Protein AF-Q12HR9-F1 (afdb_monomer)

Secondary structure (DSSP, 8-state):
--HHHHHHHHHHHHH-S---TT-BGGGS---HHHHHHHHHHHHHHSSB---HHHHHH--BHHHHHHHGGGGB--------

Nearest PDB structures (foldseek):
  2jgp-assembly1_A  TM=8.858E-01  e=1.835E-03  Brevibacillus brevis
  7kvw-assembly2_B  TM=9.178E-01  e=8.562E-03  Thermobifida fusca YX
  7b2b-assembly1_A  TM=8.732E-01  e=1.165E-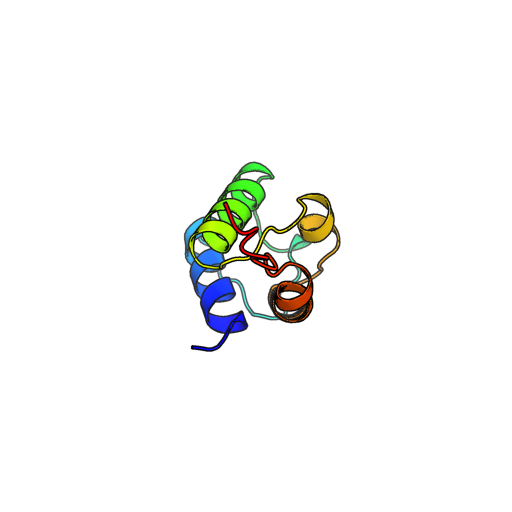02  Xenorhabdus cabanillasii JM26
  2mf4-assembly1_A  TM=8.938E-01  e=3.531E-02  Streptomyces virginiae
  2xz1-assembly1_D  TM=8.281E-01  e=2.157E-02  Spinacia oleracea

Sequence (80 aa):
MDMTSVLLETAQQVFQYPVEADTPFISIPGSSLQLMHFKAQIEAKTACSIPLEQLYQVSSIRQLAALLPQFALNVTFGDI

Mean predicted aligned error: 6.05 Å

Foldseek 3Di:
DQLLVVLQVLLCVLLVDNADQQQFPVPRPDDLVSLVVSQVVSVVVAQFHDPSVVSVVDGGSNSCSVCRVVRRPPPPPPDD

Radius of gyration: 13.01 Å; Cα contacts (8 Å, |Δi|>4): 78; chains: 1; bounding box: 32×20×42 Å

Solvent-accessible surface area (backbone atoms only — not comparable to full-atom values): 4797 Å² total; per-residue (Å²): 133,61,62,47,59,56,50,40,53,49,43,34,70,56,52,73,44,98,64,52,54,78,43,44,54,89,75,52,76,71,54,74,66,41,54,52,51,38,49,52,51,48,40,72,78,34,76,30,62,78,57,73,69,54,66,72,68,39,53,22,51,46,54,45,46,70,50,43,74,80,31,44,60,78,78,71,78,74,88,126

Structure (mmCIF, N/CA/C/O backbone):
data_AF-Q12HR9-F1
#
_entry.id   AF-Q12HR9-F1
#
loop_
_atom_site.group_PDB
_atom_site.id
_atom_site.type_symbol
_atom_site.label_atom_id
_atom_site.label_alt_id
_atom_site.label_comp_id
_atom_site.label_asym_id
_atom_site.label_entity_id
_atom_site.label_seq_id
_atom_site.pdbx_PDB_ins_code
_atom_site.Cartn_x
_atom_site.Cartn_y
_atom_site.Cartn_z
_atom_site.occupancy
_atom_site.B_iso_or_equiv
_atom_site.auth_seq_id
_atom_site.auth_comp_id
_atom_site.auth_asym_id
_atom_site.auth_atom_id
_atom_site.pdbx_PDB_model_num
ATOM 1 N N . MET A 1 1 ? -17.313 3.353 -7.141 1.00 60.22 1 MET A N 1
ATOM 2 C CA . MET A 1 1 ? -15.951 3.550 -7.676 1.00 60.22 1 MET A CA 1
ATOM 3 C C . MET A 1 1 ? -15.214 2.237 -7.476 1.00 60.22 1 MET A C 1
ATOM 5 O O . MET A 1 1 ? -15.348 1.664 -6.403 1.00 60.22 1 MET A O 1
ATOM 9 N N . ASP A 1 2 ? -14.572 1.707 -8.511 1.00 84.69 2 ASP A N 1
ATOM 10 C CA . ASP A 1 2 ? -13.875 0.417 -8.444 1.00 84.69 2 ASP A CA 1
ATOM 11 C C . ASP A 1 2 ? -12.545 0.558 -7.675 1.00 84.69 2 ASP A C 1
ATOM 13 O O . ASP A 1 2 ? -11.816 1.533 -7.868 1.00 84.69 2 ASP A O 1
ATOM 17 N N . MET A 1 3 ? -12.246 -0.383 -6.772 1.00 85.19 3 MET A N 1
ATOM 18 C CA . MET A 1 3 ? -11.087 -0.290 -5.870 1.00 85.19 3 MET A CA 1
ATOM 19 C C . MET A 1 3 ? -9.768 -0.328 -6.647 1.00 85.19 3 MET A C 1
ATOM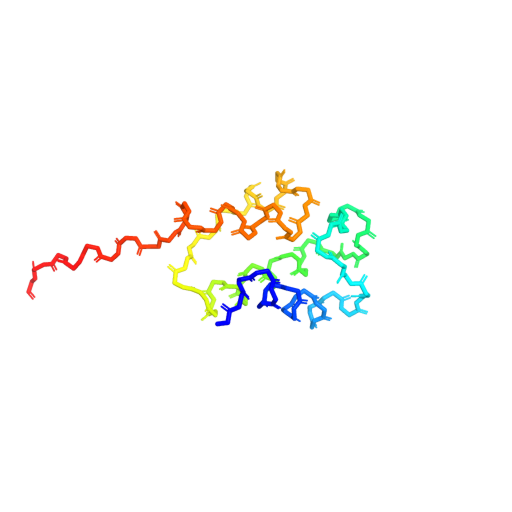 21 O O . MET A 1 3 ? -8.848 0.429 -6.346 1.00 85.19 3 MET A O 1
ATOM 25 N N . THR A 1 4 ? -9.684 -1.156 -7.691 1.00 90.31 4 THR A N 1
ATOM 26 C CA . THR A 1 4 ? -8.501 -1.232 -8.556 1.00 90.31 4 THR A CA 1
ATOM 27 C C . THR A 1 4 ? -8.231 0.112 -9.229 1.00 90.31 4 THR A C 1
ATOM 29 O O . THR A 1 4 ? -7.082 0.541 -9.295 1.00 90.31 4 THR A O 1
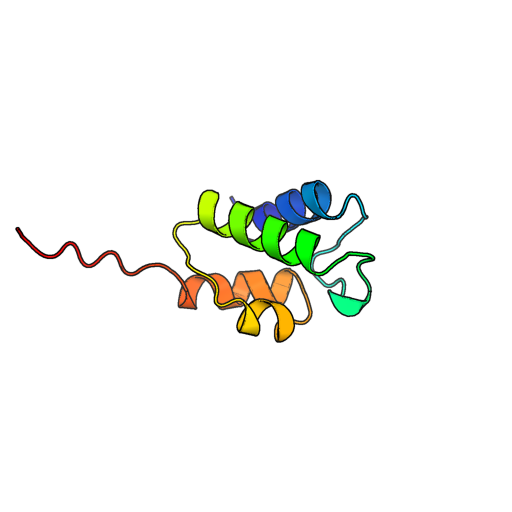ATOM 32 N N . SER A 1 5 ? -9.280 0.823 -9.642 1.00 89.81 5 SER A N 1
ATOM 33 C CA . SER A 1 5 ? -9.168 2.157 -10.243 1.00 89.81 5 SER A CA 1
ATOM 34 C C . SER A 1 5 ? -8.613 3.203 -9.265 1.00 89.81 5 SER A C 1
ATOM 36 O O . SER A 1 5 ? -7.739 3.985 -9.636 1.00 89.81 5 SER A O 1
ATOM 38 N N . VAL A 1 6 ? -9.053 3.187 -7.999 1.00 88.94 6 VAL A N 1
ATOM 39 C CA . VAL A 1 6 ? -8.533 4.087 -6.945 1.00 88.94 6 VAL A CA 1
ATOM 40 C C . VAL A 1 6 ? -7.048 3.828 -6.678 1.00 88.94 6 VAL A C 1
ATOM 42 O O . VAL A 1 6 ? -6.254 4.765 -6.547 1.00 88.94 6 VAL A O 1
ATOM 45 N N . LEU A 1 7 ? -6.656 2.555 -6.618 1.00 89.81 7 LEU A N 1
ATOM 46 C CA . LEU A 1 7 ? -5.261 2.170 -6.425 1.00 89.81 7 LEU A CA 1
ATOM 47 C C . LEU A 1 7 ? -4.387 2.555 -7.615 1.00 89.81 7 LEU A C 1
ATOM 49 O O . LEU A 1 7 ? -3.288 3.056 -7.408 1.00 89.81 7 LEU A O 1
ATOM 53 N N . LEU A 1 8 ? -4.871 2.355 -8.843 1.00 91.12 8 LEU A N 1
ATOM 54 C CA . LEU A 1 8 ? -4.146 2.720 -10.059 1.00 91.12 8 LEU A CA 1
ATOM 55 C C . LEU A 1 8 ? -3.9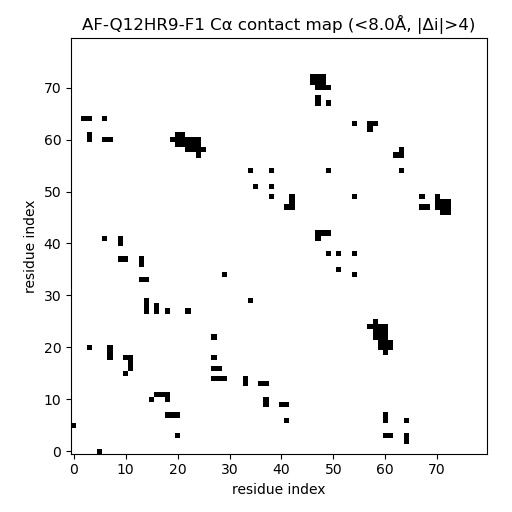12 4.221 -10.157 1.00 91.12 8 LEU A C 1
ATOM 57 O O . LEU A 1 8 ? -2.800 4.652 -10.450 1.00 91.12 8 LEU A O 1
ATOM 61 N N . GLU A 1 9 ? -4.938 5.023 -9.885 1.00 90.56 9 GLU A N 1
ATOM 62 C CA . GLU A 1 9 ? -4.801 6.477 -9.843 1.00 90.56 9 GLU A CA 1
ATOM 63 C C . GLU A 1 9 ? -3.746 6.886 -8.806 1.00 90.56 9 GLU A C 1
ATOM 65 O O . GLU A 1 9 ? -2.823 7.640 -9.111 1.00 90.56 9 GLU A O 1
ATOM 70 N N . THR A 1 10 ? -3.825 6.318 -7.601 1.00 90.75 10 THR A N 1
ATOM 71 C CA . THR A 1 10 ? -2.880 6.616 -6.516 1.00 90.75 10 THR A CA 1
ATOM 72 C C . THR A 1 10 ? -1.454 6.176 -6.868 1.00 90.75 10 THR A C 1
ATOM 74 O O . THR A 1 10 ? -0.499 6.902 -6.597 1.00 90.75 10 THR A O 1
ATOM 77 N N . ALA A 1 11 ? -1.291 5.024 -7.521 1.00 89.81 11 ALA A N 1
ATOM 78 C CA . ALA A 1 11 ? 0.007 4.517 -7.955 1.00 89.81 11 ALA A CA 1
ATOM 79 C C . ALA A 1 11 ? 0.635 5.437 -9.009 1.00 89.81 11 ALA A C 1
ATOM 81 O O . ALA A 1 11 ? 1.790 5.833 -8.867 1.00 89.81 11 ALA A O 1
ATOM 82 N N . GLN A 1 12 ? -0.132 5.850 -10.020 1.00 89.75 12 GLN A N 1
ATOM 83 C CA . GLN A 1 12 ? 0.355 6.763 -11.055 1.00 89.75 12 GLN A CA 1
ATOM 84 C C . GLN A 1 12 ? 0.784 8.120 -10.479 1.00 89.75 12 GLN A C 1
ATOM 86 O O . GLN A 1 12 ? 1.787 8.681 -10.917 1.00 89.75 12 GLN A O 1
ATOM 91 N N . GLN A 1 13 ? 0.077 8.627 -9.463 1.00 89.31 13 GLN A N 1
ATOM 92 C CA . GLN A 1 13 ? 0.453 9.865 -8.774 1.00 89.31 13 GLN A CA 1
ATOM 93 C C . GLN A 1 13 ? 1.766 9.731 -7.983 1.00 89.31 13 GLN A C 1
ATOM 95 O O . GLN A 1 13 ? 2.557 10.669 -7.956 1.00 89.31 13 GLN A O 1
ATOM 100 N N . VAL A 1 14 ? 2.013 8.582 -7.342 1.00 90.31 14 VAL A N 1
ATOM 101 C CA . VAL A 1 14 ? 3.181 8.384 -6.461 1.00 90.31 14 VAL A CA 1
ATOM 102 C C . VAL A 1 14 ? 4.437 7.962 -7.216 1.00 90.31 14 VAL A C 1
ATOM 104 O O . VAL A 1 14 ? 5.528 8.467 -6.943 1.00 90.31 14 VAL A O 1
ATOM 107 N N . PHE A 1 15 ? 4.306 7.017 -8.144 1.00 87.56 15 PHE A N 1
ATOM 108 C CA . PHE A 1 15 ? 5.448 6.477 -8.877 1.00 87.56 15 PHE A CA 1
ATOM 109 C C . PHE A 1 15 ? 5.833 7.346 -10.074 1.00 87.56 15 PHE A C 1
ATOM 111 O O . PHE A 1 15 ? 6.948 7.217 -10.567 1.00 87.56 15 PHE A O 1
ATOM 118 N N . GLN A 1 16 ? 4.935 8.232 -10.532 1.00 86.12 16 GLN A N 1
ATOM 119 C CA . GLN A 1 16 ? 5.117 9.042 -11.745 1.00 86.12 16 GLN A CA 1
ATOM 120 C C . GLN A 1 16 ? 5.536 8.187 -12.958 1.00 86.12 16 GLN A C 1
ATOM 122 O O . GLN A 1 16 ? 6.272 8.629 -13.838 1.00 86.12 16 GLN A O 1
ATOM 127 N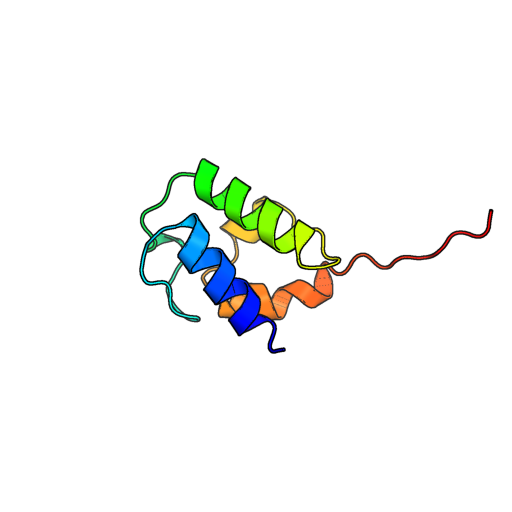 N . TYR A 1 17 ? 5.061 6.942 -12.978 1.00 82.50 17 TYR A N 1
ATOM 128 C CA . TYR A 1 17 ? 5.366 5.914 -13.961 1.00 82.50 17 TYR A CA 1
ATOM 129 C C . TYR A 1 17 ? 4.047 5.285 -14.430 1.00 82.50 17 TYR A C 1
ATOM 131 O O . TYR A 1 17 ? 3.120 5.175 -13.620 1.00 82.50 17 TYR A O 1
ATOM 139 N N . PRO A 1 18 ? 3.921 4.881 -15.706 1.00 82.31 18 PRO A N 1
ATOM 140 C CA . PRO A 1 18 ? 2.746 4.155 -16.175 1.00 82.31 18 PRO A CA 1
ATOM 141 C C . PRO A 1 18 ? 2.636 2.803 -15.455 1.00 82.31 18 PRO A C 1
ATOM 143 O O . PRO A 1 18 ? 3.410 1.883 -15.705 1.00 82.31 18 PRO A O 1
ATOM 146 N N . VAL A 1 19 ? 1.674 2.699 -14.539 1.00 85.56 19 VAL A N 1
ATOM 147 C CA . VAL A 1 19 ? 1.355 1.470 -13.803 1.00 85.56 19 VAL A CA 1
ATOM 148 C C . VAL A 1 19 ? 0.013 0.951 -14.297 1.00 85.56 19 VAL A C 1
ATOM 150 O O . VAL A 1 19 ? -0.985 1.668 -14.244 1.00 85.56 19 VAL A O 1
ATOM 153 N N . GLU A 1 20 ? -0.021 -0.300 -14.744 1.00 89.06 20 GLU A N 1
ATOM 154 C CA . GLU A 1 20 ? -1.246 -1.021 -15.082 1.00 89.06 20 GLU A CA 1
ATOM 155 C C . GLU A 1 20 ? -1.654 -1.964 -13.942 1.00 89.06 20 GLU A C 1
ATOM 157 O O . GLU A 1 20 ? -0.872 -2.268 -13.038 1.00 89.06 20 GLU A O 1
ATOM 162 N N . ALA A 1 21 ? -2.899 -2.453 -13.972 1.00 87.50 21 ALA A N 1
ATOM 163 C CA . ALA A 1 21 ? -3.456 -3.284 -12.897 1.00 87.50 21 ALA A CA 1
ATOM 164 C C . ALA A 1 21 ? -2.617 -4.543 -12.623 1.00 87.50 21 ALA A C 1
ATOM 166 O O . ALA A 1 21 ? -2.491 -4.977 -11.477 1.00 87.50 21 ALA A O 1
ATOM 167 N N . ASP A 1 22 ? -2.050 -5.110 -13.683 1.00 87.88 22 ASP A N 1
ATOM 168 C CA . ASP A 1 22 ? -1.291 -6.355 -13.677 1.00 87.88 22 ASP A CA 1
ATOM 169 C C . ASP A 1 22 ? 0.226 -6.117 -13.775 1.00 87.88 22 ASP A C 1
ATOM 171 O O . ASP A 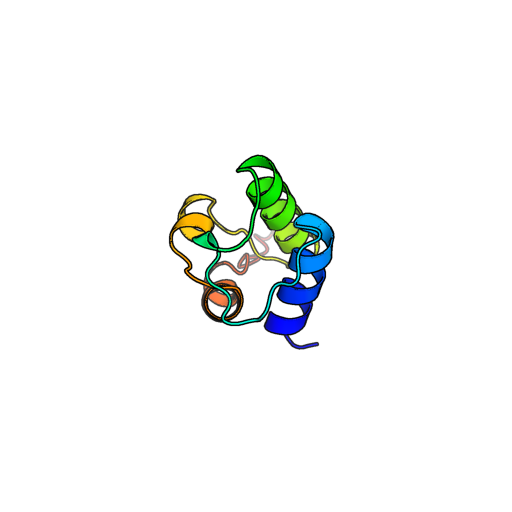1 22 ? 0.995 -7.077 -13.796 1.00 87.88 22 ASP A O 1
ATOM 175 N N . THR A 1 23 ? 0.674 -4.851 -13.782 1.00 85.44 23 THR A N 1
ATOM 176 C CA . THR A 1 23 ? 2.102 -4.523 -13.743 1.00 85.44 23 THR A CA 1
ATOM 177 C C . THR A 1 23 ? 2.702 -5.045 -12.441 1.00 85.44 23 THR A C 1
ATOM 179 O O . THR A 1 23 ? 2.201 -4.714 -11.358 1.00 85.44 23 THR A O 1
ATOM 182 N N . PRO A 1 24 ? 3.781 -5.840 -12.513 1.00 83.38 24 PRO A N 1
ATOM 183 C CA . PRO A 1 24 ? 4.439 -6.314 -11.317 1.00 83.38 24 PRO A CA 1
ATOM 184 C C . PRO A 1 24 ? 5.123 -5.154 -10.580 1.00 83.38 24 PRO A C 1
ATOM 186 O O . PRO A 1 24 ? 5.861 -4.388 -11.199 1.00 83.38 24 PRO A O 1
ATOM 189 N N . PHE A 1 25 ? 4.936 -5.036 -9.261 1.00 81.12 25 PHE A N 1
ATOM 190 C CA . PHE A 1 25 ? 5.516 -3.943 -8.463 1.00 81.12 25 PHE A CA 1
ATOM 191 C C . PHE A 1 25 ? 7.042 -3.866 -8.581 1.00 81.12 25 PHE A C 1
ATOM 193 O O . PHE A 1 25 ? 7.599 -2.775 -8.585 1.00 81.12 25 PHE A O 1
ATOM 200 N N . ILE A 1 26 ? 7.713 -5.009 -8.752 1.00 80.81 26 ILE A N 1
ATOM 201 C CA . ILE A 1 26 ? 9.167 -5.080 -8.969 1.00 80.81 26 ILE A CA 1
ATOM 202 C C . ILE A 1 26 ? 9.632 -4.416 -10.274 1.00 80.81 26 ILE A C 1
ATOM 204 O O . ILE A 1 26 ? 10.803 -4.073 -10.402 1.00 80.81 26 ILE A O 1
ATOM 208 N N . SER A 1 27 ? 8.739 -4.266 -11.253 1.00 83.31 27 SER A N 1
ATOM 209 C CA . SER A 1 27 ? 9.029 -3.606 -12.527 1.00 83.31 27 SER A CA 1
ATOM 210 C C . SER A 1 27 ? 8.707 -2.118 -12.496 1.00 83.31 27 SER A C 1
ATOM 212 O O . SER A 1 27 ? 9.071 -1.410 -13.432 1.00 83.31 27 SER A O 1
ATOM 214 N N . ILE A 1 28 ? 8.048 -1.633 -11.440 1.00 82.62 28 ILE A N 1
ATOM 215 C CA . ILE A 1 28 ? 7.793 -0.210 -11.254 1.00 82.62 28 ILE A CA 1
ATOM 216 C C . ILE A 1 28 ? 9.089 0.415 -10.727 1.00 82.62 28 ILE A C 1
ATOM 218 O O . ILE A 1 28 ? 9.540 0.054 -9.636 1.00 82.62 28 ILE A O 1
ATOM 222 N N . PRO A 1 29 ? 9.711 1.348 -11.464 1.00 77.38 29 PRO A N 1
ATOM 223 C CA . PRO A 1 29 ? 10.863 2.064 -10.952 1.00 77.38 29 PRO A CA 1
ATOM 224 C C . PRO A 1 29 ? 10.416 2.907 -9.756 1.00 77.38 29 PRO A C 1
ATOM 226 O O . PRO A 1 29 ? 9.623 3.837 -9.892 1.00 77.38 29 PRO A O 1
ATOM 229 N N . GLY A 1 30 ? 10.911 2.570 -8.567 1.00 72.25 30 GLY A N 1
ATOM 230 C CA . GLY A 1 30 ? 10.577 3.317 -7.369 1.00 72.25 30 GLY A CA 1
ATOM 231 C C . GLY A 1 30 ? 11.418 2.949 -6.157 1.00 72.25 30 GLY A C 1
ATOM 232 O O . GLY A 1 30 ? 11.903 1.829 -6.012 1.00 72.25 30 GLY A O 1
ATOM 233 N N . SER A 1 31 ? 11.601 3.926 -5.275 1.00 75.12 31 SER A N 1
ATOM 234 C CA . SER A 1 31 ? 12.287 3.734 -3.992 1.00 75.12 31 SER A CA 1
ATOM 235 C C . SER A 1 31 ? 11.327 3.169 -2.940 1.00 75.12 31 SER A C 1
ATOM 237 O O . SER A 1 31 ? 10.125 3.429 -2.994 1.00 75.12 31 SER A O 1
ATOM 239 N N . SER A 1 32 ? 11.840 2.505 -1.897 1.00 80.88 32 SER A N 1
ATOM 240 C CA . SER A 1 32 ? 11.035 2.063 -0.738 1.00 80.88 32 SER A CA 1
ATOM 241 C C . SER A 1 32 ? 10.208 3.201 -0.117 1.00 80.88 32 SER A C 1
ATOM 243 O O . SER A 1 32 ? 9.109 2.975 0.383 1.00 80.88 32 SER A O 1
ATOM 245 N N . LEU A 1 33 ? 10.698 4.442 -0.211 1.00 85.75 33 LEU A N 1
ATOM 246 C CA . LEU A 1 33 ? 9.983 5.648 0.208 1.00 85.75 33 LEU A CA 1
ATOM 247 C C . LEU A 1 33 ? 8.691 5.889 -0.594 1.00 85.75 33 LEU A C 1
ATOM 249 O O . LEU A 1 33 ? 7.674 6.266 -0.018 1.00 85.75 33 LEU A O 1
ATOM 253 N N . GLN A 1 34 ? 8.700 5.636 -1.905 1.00 88.00 34 GLN A N 1
ATOM 254 C CA . GLN A 1 34 ? 7.504 5.759 -2.742 1.00 88.00 34 GLN A CA 1
ATOM 255 C C . GLN A 1 34 ? 6.479 4.679 -2.398 1.00 88.00 34 GLN A C 1
ATOM 257 O O . GLN A 1 34 ? 5.294 4.981 -2.333 1.00 88.00 34 GLN A O 1
ATOM 262 N N . LEU A 1 35 ? 6.909 3.456 -2.071 1.00 85.38 35 LEU A N 1
ATOM 263 C CA . LEU A 1 35 ? 5.996 2.421 -1.568 1.00 85.38 35 LEU A CA 1
ATOM 264 C C . LEU A 1 35 ? 5.339 2.834 -0.244 1.00 85.38 35 LEU A C 1
ATOM 266 O O . LEU A 1 35 ? 4.136 2.649 -0.073 1.00 85.38 35 LEU A O 1
ATOM 270 N N . MET A 1 36 ? 6.096 3.448 0.670 1.00 88.06 36 MET A N 1
ATOM 271 C CA . MET A 1 36 ? 5.547 3.987 1.920 1.00 88.06 36 MET A CA 1
ATOM 272 C C . MET A 1 36 ? 4.567 5.146 1.675 1.00 88.06 36 MET A C 1
ATOM 274 O O . MET A 1 36 ? 3.519 5.205 2.314 1.00 88.06 36 MET A O 1
ATOM 278 N N . HIS A 1 37 ? 4.859 6.037 0.725 1.00 90.31 37 HIS A N 1
ATOM 279 C CA . HIS A 1 37 ? 3.933 7.102 0.322 1.00 90.31 37 HIS A CA 1
ATOM 280 C C . HIS A 1 37 ? 2.661 6.549 -0.328 1.00 90.31 37 HIS A C 1
ATOM 282 O O . HIS A 1 37 ? 1.561 7.010 -0.027 1.00 90.31 37 HIS A O 1
ATOM 288 N N . PHE A 1 38 ? 2.797 5.548 -1.198 1.00 89.94 38 PHE A N 1
ATOM 289 C CA . PHE A 1 38 ? 1.678 4.863 -1.835 1.00 89.94 38 PHE A CA 1
ATOM 290 C C . PHE A 1 38 ? 0.770 4.224 -0.786 1.00 89.94 38 PHE A C 1
ATOM 292 O O . PHE A 1 38 ? -0.428 4.498 -0.769 1.00 89.94 38 PHE A O 1
ATOM 299 N N . LYS A 1 39 ? 1.358 3.478 0.156 1.00 90.19 39 LYS A N 1
ATOM 300 C CA . LYS A 1 39 ? 0.669 2.918 1.321 1.00 90.19 39 LYS A CA 1
ATOM 301 C C . LYS A 1 39 ? -0.138 3.975 2.070 1.00 90.19 39 LYS A C 1
ATOM 303 O O . LYS A 1 39 ? -1.345 3.823 2.214 1.00 90.19 39 LYS A O 1
ATOM 308 N N . ALA A 1 40 ? 0.524 5.043 2.513 1.00 90.50 40 ALA A N 1
ATOM 309 C CA . ALA A 1 40 ? -0.106 6.086 3.314 1.00 90.50 40 ALA A CA 1
ATOM 310 C C . ALA A 1 40 ? -1.281 6.747 2.575 1.00 90.50 40 ALA A C 1
ATOM 312 O O . ALA A 1 40 ? -2.311 7.028 3.180 1.00 90.50 40 ALA A O 1
ATOM 313 N N . GLN A 1 41 ? -1.166 6.952 1.258 1.00 91.44 41 GLN A N 1
ATOM 314 C CA . GLN A 1 41 ? -2.265 7.502 0.465 1.00 91.44 41 GLN A CA 1
ATOM 315 C C . GLN A 1 41 ? -3.436 6.531 0.303 1.00 91.44 41 GLN A C 1
ATOM 317 O O . GLN A 1 41 ? -4.585 6.968 0.351 1.00 91.44 41 GLN A O 1
ATOM 322 N N . ILE A 1 42 ? -3.179 5.231 0.139 1.00 90.50 42 ILE A N 1
ATOM 323 C CA . ILE A 1 42 ? -4.251 4.230 0.098 1.00 90.50 42 ILE A CA 1
ATOM 324 C C . ILE A 1 42 ? -4.971 4.187 1.443 1.00 90.50 42 ILE A C 1
ATOM 326 O O . ILE A 1 42 ? -6.192 4.247 1.466 1.00 90.50 42 ILE A O 1
ATOM 330 N N . GLU A 1 43 ? -4.248 4.137 2.558 1.00 90.06 43 GLU A N 1
ATOM 331 C CA . GLU A 1 43 ? -4.841 4.115 3.905 1.00 90.06 43 GLU A CA 1
ATOM 332 C C . GLU A 1 43 ? -5.568 5.423 4.257 1.00 90.06 43 GLU A C 1
ATOM 334 O O . GLU A 1 43 ? -6.491 5.423 5.059 1.00 90.06 43 GLU A O 1
ATOM 339 N N . ALA A 1 44 ? -5.196 6.553 3.651 1.00 88.75 44 ALA A N 1
ATOM 340 C CA . ALA A 1 44 ? -5.945 7.801 3.801 1.00 88.75 44 ALA A CA 1
ATOM 341 C C . ALA A 1 44 ? -7.234 7.817 2.958 1.00 88.75 44 ALA A C 1
ATOM 343 O O . ALA A 1 44 ? -8.236 8.410 3.356 1.00 88.75 44 ALA A O 1
ATOM 344 N N . LYS A 1 45 ? -7.211 7.185 1.777 1.00 88.19 45 LYS A N 1
ATOM 345 C CA . LYS A 1 45 ? -8.352 7.106 0.846 1.00 88.19 45 LYS A CA 1
ATOM 346 C C . LYS A 1 45 ? -9.289 5.931 1.138 1.00 88.19 45 LYS A C 1
ATOM 348 O O . LYS A 1 45 ? -10.417 5.912 0.651 1.00 88.19 45 LYS A O 1
ATOM 353 N N . THR A 1 46 ? -8.826 4.945 1.896 1.00 83.56 46 THR A N 1
ATOM 354 C CA . THR A 1 46 ? -9.543 3.709 2.213 1.00 83.56 46 THR A CA 1
ATOM 355 C C . THR A 1 46 ? -9.565 3.520 3.723 1.00 83.56 46 THR A C 1
ATOM 357 O O . THR A 1 46 ? -8.578 3.780 4.391 1.00 83.56 46 THR A O 1
ATOM 360 N N . ALA A 1 47 ? -10.661 3.017 4.288 1.00 84.00 47 ALA A N 1
ATOM 361 C CA . ALA A 1 47 ? -10.723 2.669 5.713 1.00 84.00 47 A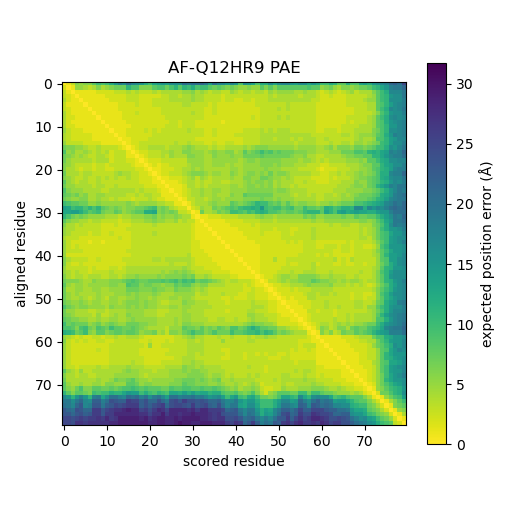LA A CA 1
ATOM 362 C C . ALA A 1 47 ? -9.991 1.342 6.015 1.00 84.00 47 ALA A C 1
ATOM 364 O O . ALA A 1 47 ? -10.493 0.488 6.742 1.00 84.00 47 ALA A O 1
ATOM 365 N N . CYS A 1 48 ? -8.842 1.123 5.381 1.00 86.25 48 CYS A N 1
ATOM 366 C CA . CYS A 1 48 ? -8.066 -0.104 5.470 1.00 86.25 48 CYS A CA 1
ATOM 367 C C . CYS A 1 48 ? -6.687 0.216 6.032 1.00 86.25 48 CYS A C 1
ATOM 369 O O . CYS A 1 48 ? -6.128 1.268 5.732 1.00 86.25 48 CYS A O 1
ATOM 371 N N . SER A 1 49 ? -6.128 -0.704 6.816 1.00 86.19 49 SER A N 1
ATOM 372 C CA . SER A 1 49 ? -4.745 -0.600 7.278 1.00 86.19 49 SER A CA 1
ATOM 373 C C . SER A 1 49 ? -3.939 -1.760 6.725 1.00 86.19 49 SER A C 1
ATOM 375 O O . SER A 1 49 ? -4.118 -2.912 7.114 1.00 86.19 49 SER A O 1
ATOM 377 N N . ILE A 1 50 ? -3.071 -1.454 5.768 1.00 86.50 50 ILE A N 1
ATOM 378 C CA . ILE A 1 50 ? -2.319 -2.459 5.026 1.00 86.50 50 ILE A CA 1
ATOM 379 C C . ILE A 1 50 ? -0.997 -2.685 5.770 1.00 86.50 50 ILE A C 1
ATOM 381 O O . ILE A 1 50 ? -0.270 -1.723 6.013 1.00 86.50 50 ILE A O 1
ATOM 385 N N . PRO A 1 51 ? -0.615 -3.919 6.129 1.00 86.44 51 PRO A N 1
ATOM 386 C CA . PRO A 1 51 ? 0.710 -4.181 6.680 1.00 86.44 51 PRO A CA 1
ATOM 387 C C . PRO A 1 51 ? 1.784 -3.907 5.623 1.00 86.44 51 PRO A C 1
ATOM 389 O O . PRO A 1 51 ? 1.628 -4.285 4.462 1.00 86.44 51 PRO A O 1
ATOM 392 N N . LEU A 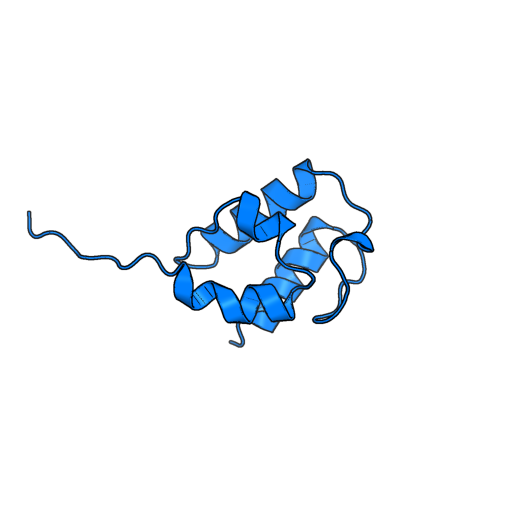1 52 ? 2.908 -3.297 6.006 1.00 82.56 52 LEU A N 1
ATOM 393 C CA . LEU A 1 52 ? 3.981 -3.002 5.046 1.00 82.56 52 LEU A CA 1
ATOM 394 C C . LEU A 1 52 ? 4.524 -4.282 4.382 1.00 82.56 52 LEU A C 1
ATOM 396 O O . LEU A 1 52 ? 4.800 -4.279 3.189 1.00 82.56 52 LEU A O 1
ATOM 400 N N . GLU A 1 53 ? 4.616 -5.386 5.124 1.00 84.94 53 GLU A N 1
ATOM 401 C CA . GLU A 1 53 ? 5.031 -6.691 4.591 1.00 84.94 53 GLU A CA 1
ATOM 402 C C . GLU A 1 53 ? 4.102 -7.191 3.478 1.00 84.94 53 GLU A C 1
ATOM 404 O O . GLU A 1 53 ? 4.571 -7.753 2.491 1.00 84.94 53 GLU A O 1
ATOM 409 N N . GLN A 1 54 ? 2.796 -6.925 3.588 1.00 84.38 54 GLN A N 1
ATOM 410 C CA . GLN A 1 54 ? 1.824 -7.321 2.569 1.00 84.38 54 GLN A CA 1
ATOM 411 C C . GLN A 1 54 ? 2.046 -6.568 1.258 1.00 84.38 54 GLN A C 1
ATOM 413 O O . GLN A 1 54 ? 1.879 -7.160 0.197 1.00 84.38 54 GLN A O 1
ATOM 418 N N . LEU A 1 55 ? 2.514 -5.315 1.305 1.00 79.81 55 LEU A N 1
ATOM 419 C CA . LEU A 1 55 ? 2.871 -4.557 0.099 1.00 79.81 55 LEU A CA 1
ATOM 420 C C . LEU A 1 55 ? 4.071 -5.140 -0.653 1.00 79.81 55 LEU A C 1
ATOM 422 O O . LEU A 1 55 ? 4.154 -4.971 -1.864 1.00 79.81 55 LEU A O 1
ATOM 426 N N . TYR A 1 56 ? 4.979 -5.830 0.041 1.00 80.62 56 TYR A N 1
ATOM 427 C CA . TYR A 1 56 ? 6.098 -6.534 -0.591 1.00 80.62 56 TYR A CA 1
ATOM 428 C C . TYR A 1 56 ? 5.721 -7.936 -1.084 1.00 80.62 56 TYR A C 1
ATOM 430 O O . TYR A 1 56 ? 6.406 -8.482 -1.945 1.00 80.62 56 TYR A O 1
ATOM 438 N N . GLN A 1 57 ? 4.655 -8.528 -0.540 1.00 82.25 57 GLN A N 1
ATOM 439 C CA . GLN A 1 57 ? 4.164 -9.847 -0.947 1.00 82.25 57 GLN A CA 1
ATOM 440 C C . GLN A 1 57 ? 3.216 -9.782 -2.148 1.00 82.25 57 GLN A C 1
ATOM 442 O O . GLN A 1 57 ? 3.167 -10.724 -2.941 1.00 82.25 57 GLN A O 1
ATOM 447 N N . VAL A 1 58 ? 2.468 -8.686 -2.309 1.00 81.44 58 VAL A N 1
ATOM 448 C CA . VAL A 1 58 ? 1.618 -8.497 -3.488 1.00 81.44 58 VAL A CA 1
ATOM 449 C C . VAL A 1 58 ? 2.465 -8.287 -4.728 1.00 81.44 58 VAL A C 1
ATOM 451 O O . VAL A 1 58 ? 3.419 -7.515 -4.736 1.00 81.44 58 VAL A O 1
ATOM 454 N N . SER A 1 59 ? 2.092 -8.966 -5.809 1.00 81.00 59 SER A N 1
ATOM 455 C CA . SER A 1 59 ? 2.806 -8.825 -7.073 1.00 81.00 59 SER A CA 1
ATOM 456 C C . SER A 1 59 ? 2.281 -7.656 -7.900 1.00 81.00 59 SER A C 1
ATOM 458 O O . SER A 1 59 ? 3.073 -7.072 -8.619 1.00 81.00 59 SER A O 1
ATOM 460 N N . SER A 1 60 ? 1.004 -7.266 -7.790 1.00 88.12 60 SER A N 1
ATOM 461 C CA . SER A 1 60 ? 0.399 -6.211 -8.625 1.00 88.12 60 SER A CA 1
ATOM 462 C C . SER A 1 60 ? -0.741 -5.449 -7.934 1.00 88.12 60 SER A C 1
ATOM 464 O O . SER A 1 60 ? -1.275 -5.881 -6.907 1.00 88.12 60 SER A O 1
ATOM 466 N N . ILE A 1 61 ? -1.161 -4.324 -8.526 1.00 88.81 61 ILE A N 1
ATOM 467 C CA . ILE A 1 61 ? -2.280 -3.496 -8.042 1.00 88.81 61 ILE A CA 1
ATOM 468 C C . ILE A 1 61 ? -3.593 -4.294 -7.991 1.00 88.81 61 ILE A C 1
ATOM 470 O O . ILE A 1 61 ? -4.366 -4.153 -7.042 1.00 88.81 61 ILE A O 1
ATOM 474 N N . ARG A 1 62 ? -3.840 -5.169 -8.974 1.00 89.75 62 ARG A N 1
ATOM 475 C CA . ARG A 1 62 ? -5.015 -6.053 -8.999 1.00 89.75 62 ARG A CA 1
ATOM 476 C C . ARG A 1 62 ? -5.033 -6.996 -7.799 1.00 89.75 62 ARG A C 1
ATOM 478 O O . ARG A 1 62 ? -6.077 -7.153 -7.169 1.00 89.75 62 ARG A O 1
ATOM 485 N N . GLN A 1 63 ? -3.891 -7.600 -7.466 1.00 89.12 63 GLN A N 1
ATOM 486 C CA . GLN A 1 63 ? -3.793 -8.464 -6.288 1.00 89.12 63 GLN A CA 1
ATOM 487 C C . GLN A 1 63 ? -4.019 -7.670 -5.001 1.00 89.12 63 GLN A C 1
ATOM 489 O O . GLN A 1 63 ? -4.786 -8.104 -4.146 1.00 89.12 63 GLN A O 1
ATOM 494 N N . LEU A 1 64 ? -3.429 -6.477 -4.889 1.00 88.50 64 LEU A N 1
ATOM 495 C CA . LEU A 1 64 ? -3.642 -5.608 -3.734 1.00 88.50 64 LEU A CA 1
ATOM 496 C C . LEU A 1 64 ? -5.124 -5.234 -3.559 1.00 88.50 64 LEU A C 1
ATOM 498 O O . LEU A 1 64 ? -5.642 -5.302 -2.448 1.00 88.50 64 LEU A O 1
ATOM 502 N N . ALA A 1 65 ? -5.827 -4.907 -4.648 1.00 89.38 65 ALA A N 1
ATOM 503 C CA . ALA A 1 65 ? -7.261 -4.611 -4.620 1.00 89.38 65 ALA A CA 1
ATOM 504 C C . ALA A 1 65 ? -8.100 -5.791 -4.106 1.00 89.38 65 ALA A C 1
ATOM 506 O O . ALA A 1 65 ? -9.063 -5.582 -3.373 1.00 89.38 65 ALA A O 1
ATOM 507 N N . ALA A 1 66 ? -7.728 -7.020 -4.471 1.00 88.94 66 ALA A N 1
ATOM 508 C CA . ALA A 1 66 ? -8.415 -8.228 -4.022 1.00 88.94 66 ALA A CA 1
ATOM 509 C C . ALA A 1 66 ? -8.164 -8.544 -2.535 1.00 88.94 66 ALA A C 1
ATOM 511 O O . ALA A 1 66 ? -9.025 -9.132 -1.882 1.00 88.94 66 ALA A O 1
ATOM 512 N N . LEU A 1 67 ? -7.005 -8.153 -1.994 1.00 87.69 67 LEU A N 1
ATOM 513 C CA . LEU A 1 67 ? -6.651 -8.368 -0.586 1.00 87.69 67 LEU A CA 1
ATOM 514 C C . LEU A 1 67 ? -7.139 -7.249 0.339 1.00 87.69 67 LEU A C 1
ATOM 516 O O . LEU A 1 67 ? -7.370 -7.487 1.518 1.00 87.69 67 LEU A O 1
ATOM 520 N N . LEU A 1 68 ? -7.347 -6.045 -0.191 1.00 85.88 68 LEU A N 1
ATOM 521 C CA . LEU A 1 68 ? -7.788 -4.864 0.554 1.00 85.88 68 LEU A CA 1
ATOM 522 C C . LEU A 1 68 ? -8.987 -5.085 1.499 1.00 85.88 68 LEU A C 1
ATOM 524 O O . LEU A 1 68 ? -8.909 -4.634 2.640 1.00 85.88 68 LEU A O 1
ATOM 528 N N . PRO A 1 69 ? -10.053 -5.817 1.112 1.00 85.38 69 PRO A N 1
ATOM 529 C CA . PRO A 1 69 ? -11.180 -6.108 2.001 1.00 85.38 69 PRO A CA 1
ATOM 530 C C . PRO A 1 69 ? -10.794 -6.865 3.278 1.00 85.38 69 PRO A C 1
ATOM 532 O O . PRO A 1 69 ? -11.480 -6.748 4.286 1.00 85.38 69 PRO A O 1
ATOM 535 N N . GLN A 1 70 ? -9.697 -7.626 3.255 1.00 86.62 70 GLN A N 1
ATOM 536 C CA . GLN A 1 70 ? -9.194 -8.376 4.411 1.00 86.62 70 GLN A CA 1
ATOM 537 C C . GLN A 1 70 ? -8.524 -7.460 5.445 1.00 86.62 70 GLN A C 1
ATOM 539 O O . GLN A 1 70 ? -8.384 -7.832 6.606 1.00 86.62 70 GLN A O 1
ATOM 544 N N . PHE A 1 71 ? -8.126 -6.259 5.019 1.00 85.50 71 PHE A N 1
ATOM 545 C CA . PHE A 1 71 ? -7.488 -5.230 5.837 1.00 85.50 71 PHE A CA 1
ATOM 546 C C . PHE A 1 71 ? -8.440 -4.095 6.212 1.00 85.50 71 PHE A C 1
ATOM 548 O O . PHE A 1 71 ? -8.003 -3.093 6.788 1.00 85.50 71 PHE A O 1
ATOM 555 N N . ALA A 1 72 ? -9.721 -4.219 5.853 1.00 83.56 72 ALA A N 1
ATOM 556 C CA . ALA A 1 72 ? -10.737 -3.270 6.262 1.00 83.56 72 ALA A CA 1
ATOM 557 C C . ALA A 1 72 ? -10.732 -3.191 7.788 1.00 83.56 72 ALA A C 1
ATOM 559 O O . ALA A 1 72 ? -10.849 -4.207 8.478 1.00 83.56 72 ALA A O 1
ATOM 560 N N . LEU A 1 73 ? -10.566 -1.980 8.315 1.00 78.25 73 LEU A N 1
ATOM 561 C CA . LEU A 1 73 ? -10.674 -1.754 9.743 1.00 78.25 73 LEU A CA 1
ATOM 562 C C . LEU A 1 73 ? -12.112 -2.092 10.120 1.00 78.25 73 LEU A C 1
ATOM 564 O O . LEU A 1 73 ? -13.046 -1.362 9.784 1.00 78.25 73 LEU A O 1
ATOM 568 N N . ASN A 1 74 ? -12.299 -3.228 10.787 1.00 58.16 74 ASN A N 1
ATOM 569 C CA . ASN A 1 74 ? -13.567 -3.554 11.403 1.00 58.16 74 ASN A CA 1
ATOM 570 C C . ASN A 1 74 ? -13.725 -2.555 12.548 1.00 58.16 74 ASN A C 1
ATOM 572 O O . ASN A 1 74 ? -13.188 -2.765 13.636 1.00 58.16 74 ASN A O 1
ATOM 576 N N . VAL A 1 75 ? -14.371 -1.418 12.276 1.00 55.31 75 VAL A N 1
ATOM 577 C CA . VAL A 1 75 ? -14.718 -0.442 13.306 1.00 55.31 75 VAL A CA 1
ATOM 578 C C . VAL A 1 75 ? -15.793 -1.094 14.165 1.00 55.31 75 VAL A C 1
ATOM 580 O O . VAL A 1 75 ? -16.989 -0.877 13.994 1.00 55.31 75 VAL A O 1
ATOM 583 N N . THR A 1 76 ? -15.365 -1.959 15.078 1.00 49.88 76 THR A N 1
ATOM 584 C CA . THR A 1 76 ? -16.157 -2.309 16.241 1.00 49.88 76 THR A CA 1
ATOM 585 C C . THR A 1 76 ? -16.151 -1.041 17.073 1.00 49.88 76 THR A C 1
ATOM 587 O O . THR A 1 76 ? -15.186 -0.763 17.784 1.00 49.88 76 THR A O 1
ATOM 590 N N . PHE A 1 77 ? -17.180 -0.212 16.899 1.00 52.78 77 PHE A N 1
ATOM 591 C CA . PHE A 1 77 ? -17.484 0.846 17.848 1.00 52.78 77 PHE A CA 1
ATOM 592 C C . PHE A 1 77 ? 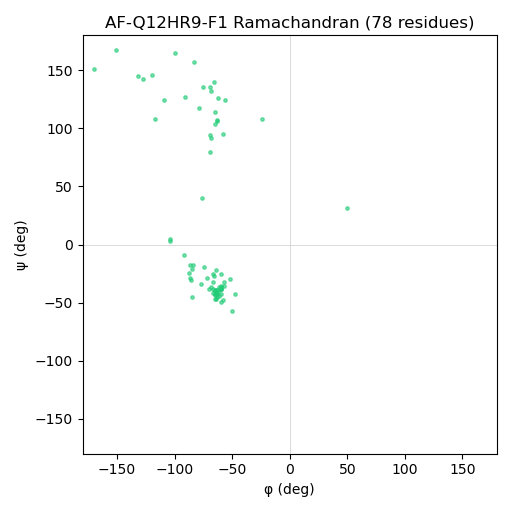-17.701 0.151 19.193 1.00 52.78 77 PHE A C 1
ATOM 594 O O . PHE A 1 77 ? -18.760 -0.416 19.454 1.00 52.78 77 PHE A O 1
ATOM 601 N N . GLY A 1 78 ? -16.639 0.092 19.993 1.00 47.34 78 GLY A N 1
ATOM 602 C CA . GLY A 1 78 ? -16.744 -0.169 21.411 1.00 47.34 78 GLY A CA 1
ATOM 603 C C . GLY A 1 78 ? -17.498 1.008 21.998 1.00 47.34 78 GLY A C 1
ATOM 604 O O . GLY A 1 78 ? -16.960 2.107 22.064 1.00 47.34 78 GLY A O 1
ATOM 605 N N . ASP A 1 79 ? -18.765 0.752 22.294 1.00 47.16 79 ASP A N 1
ATOM 606 C CA . ASP A 1 79 ? -19.574 1.386 23.329 1.00 47.16 79 ASP A CA 1
ATOM 607 C C . ASP A 1 79 ? -18.692 1.982 24.447 1.00 47.16 79 ASP A C 1
ATOM 609 O O . ASP A 1 79 ? -18.059 1.240 25.202 1.00 47.16 79 ASP A O 1
ATOM 613 N N . ILE A 1 80 ? -18.603 3.314 24.494 1.00 48.72 80 ILE A N 1
ATOM 614 C CA . ILE A 1 80 ? -18.192 4.118 25.656 1.00 48.72 80 ILE A CA 1
ATOM 615 C C . ILE A 1 80 ? -18.995 5.412 25.677 1.00 48.72 80 ILE A C 1
ATOM 617 O O . ILE A 1 80 ? -19.142 6.033 24.598 1.00 48.72 80 ILE A O 1
#

Organism: Shewanella denitrificans (strain OS217 / ATCC BAA-1090 / DSM 15013) (NCBI:txid318161)

pLDDT: mean 82.67, std 10.87, range [47.16, 91.44]

InterPro domains:
  IPR009081 Phosphopantetheine binding ACP domain [PF00550] (6-68)
  IPR009081 Phosphopantetheine binding ACP domain [PS50075] (1-72)
  IPR036736 ACP-like superfamily [G3DSA:1.10.1200.10] (2-73)
  IPR036736 ACP-like superfamily [SSF47336] (3-71)